Protein AF-A0A553AI13-F1 (afdb_monomer_lite)

Secondary structure (DSSP, 8-state):
-EEEEEEEEETTEEEEEEEEE-TTS-S----------TT-SSHHHHHHHHHHH-

Sequence (54 aa):
MQTEDFDFDYEGQRCGAYAAWDDSLAGPLPGVLVIHDLWGFGEQPKDRARRLAA

Radius of gyration: 12.25 Å; chains: 1; bounding box: 28×24×30 Å

pLDDT: mean 95.09, std 2.89, range [80.88, 97.81]

Foldseek 3Di:
DDKDWDWDDDPNDIDIDMADADPVDDDDDDDDDQDDDPVPDDVVSVVVRNVVRD

Structure (mmCIF, N/CA/C/O backbone):
data_AF-A0A553AI13-F1
#
_entry.id   AF-A0A553AI13-F1
#
loop_
_atom_site.group_PDB
_atom_site.id
_atom_site.type_symbol
_atom_site.label_atom_id
_atom_site.label_alt_id
_atom_site.label_comp_id
_atom_site.label_asym_id
_atom_site.label_entity_id
_atom_site.label_seq_id
_atom_site.pdbx_PDB_ins_code
_atom_site.Cartn_x
_atom_site.Cartn_y
_atom_site.Cartn_z
_atom_site.occupancy
_atom_site.B_iso_or_equiv
_atom_site.auth_seq_id
_atom_site.auth_comp_id
_atom_site.auth_asym_id
_atom_site.auth_atom_id
_atom_site.pdbx_PDB_model_num
ATOM 1 N N . MET A 1 1 ? 5.061 -0.662 -13.515 1.00 91.56 1 MET A N 1
ATOM 2 C CA . MET A 1 1 ? 4.823 -0.011 -12.205 1.00 91.56 1 MET A CA 1
ATOM 3 C C . MET A 1 1 ? 3.624 0.925 -12.264 1.00 91.56 1 MET A C 1
ATOM 5 O O . MET A 1 1 ? 3.654 1.913 -12.993 1.00 91.56 1 MET A O 1
ATOM 9 N N . GLN A 1 2 ? 2.607 0.625 -11.462 1.00 96.19 2 GLN A N 1
ATOM 10 C CA . GLN A 1 2 ? 1.377 1.399 -11.291 1.00 96.19 2 GLN A CA 1
ATOM 11 C C . GLN A 1 2 ? 1.177 1.745 -9.817 1.00 96.19 2 GLN A C 1
ATOM 13 O O . GLN A 1 2 ? 1.667 1.041 -8.929 1.00 96.19 2 GLN A O 1
ATOM 18 N N . THR A 1 3 ? 0.457 2.835 -9.563 1.00 97.75 3 THR A N 1
ATOM 19 C CA . THR A 1 3 ? 0.142 3.290 -8.208 1.00 97.75 3 THR A CA 1
ATOM 20 C C . THR A 1 3 ? -1.267 3.850 -8.148 1.00 97.75 3 THR A C 1
ATOM 22 O O . THR A 1 3 ? -1.689 4.529 -9.082 1.00 97.75 3 THR A O 1
ATOM 25 N N . GLU A 1 4 ? -1.951 3.642 -7.032 1.00 97.81 4 GLU A N 1
ATOM 26 C CA . GLU A 1 4 ? -3.315 4.120 -6.828 1.00 97.81 4 GLU A CA 1
ATOM 27 C C . GLU A 1 4 ? -3.512 4.604 -5.390 1.00 97.81 4 GLU A C 1
ATOM 29 O O . GLU A 1 4 ? -3.169 3.900 -4.439 1.00 97.81 4 GLU A O 1
ATOM 34 N N . ASP A 1 5 ? -4.086 5.798 -5.244 1.00 97.44 5 ASP A N 1
ATOM 35 C CA . ASP A 1 5 ? -4.638 6.301 -3.987 1.00 97.44 5 ASP A CA 1
ATOM 36 C C . ASP A 1 5 ? -6.156 6.088 -4.002 1.00 97.44 5 ASP A C 1
ATOM 38 O O . ASP A 1 5 ? -6.833 6.474 -4.958 1.00 97.44 5 ASP A O 1
ATOM 42 N N . PHE A 1 6 ? -6.701 5.501 -2.940 1.00 97.25 6 PHE A N 1
ATOM 43 C CA . PHE A 1 6 ? -8.136 5.255 -2.813 1.00 97.25 6 PHE A CA 1
ATOM 44 C C . PHE A 1 6 ? -8.594 5.366 -1.361 1.00 97.25 6 PHE A C 1
ATOM 46 O O . PHE A 1 6 ? -7.809 5.208 -0.430 1.00 97.25 6 PHE A O 1
ATOM 53 N N . ASP A 1 7 ? -9.887 5.611 -1.170 1.00 96.94 7 ASP A N 1
ATOM 54 C CA . ASP A 1 7 ? -10.507 5.614 0.152 1.00 96.94 7 ASP A CA 1
ATOM 55 C C . ASP A 1 7 ? -11.287 4.318 0.385 1.00 96.94 7 ASP A C 1
ATOM 57 O O . ASP A 1 7 ? -11.888 3.763 -0.539 1.00 96.94 7 ASP A O 1
ATOM 61 N N . PHE A 1 8 ? -11.366 3.885 1.638 1.00 95.31 8 PHE A N 1
ATOM 62 C CA . PHE A 1 8 ? -12.231 2.800 2.089 1.00 95.31 8 PHE A CA 1
ATOM 63 C C . PHE A 1 8 ? -12.973 3.193 3.370 1.00 95.31 8 PHE A C 1
ATOM 65 O O . PHE A 1 8 ? -12.547 4.088 4.099 1.00 95.31 8 PHE A O 1
ATOM 72 N N . ASP A 1 9 ? -14.104 2.542 3.633 1.00 97.62 9 ASP A N 1
ATOM 73 C CA . ASP A 1 9 ? -14.816 2.668 4.906 1.00 97.62 9 ASP A CA 1
ATOM 74 C C . ASP A 1 9 ? -14.417 1.518 5.831 1.00 97.62 9 ASP A C 1
ATOM 76 O O . ASP A 1 9 ? -14.370 0.358 5.411 1.00 97.62 9 ASP A O 1
ATOM 80 N N . TYR A 1 10 ? -14.135 1.845 7.085 1.00 95.69 10 TYR A N 1
ATOM 81 C CA . TYR A 1 10 ? -13.969 0.879 8.155 1.00 95.69 10 TYR A CA 1
ATOM 82 C C . TYR A 1 10 ? -14.791 1.332 9.358 1.00 95.69 10 TYR A C 1
ATOM 84 O O . TYR A 1 10 ? -14.460 2.320 10.008 1.00 95.69 10 TYR A O 1
ATOM 92 N N . GLU A 1 11 ? -15.883 0.618 9.629 1.00 97.25 11 GLU A N 1
ATOM 93 C CA . GLU A 1 11 ? -16.791 0.895 10.752 1.00 97.25 11 GLU A CA 1
ATOM 94 C C . GLU A 1 11 ? -17.322 2.344 10.776 1.00 97.25 11 GLU A C 1
ATOM 96 O O . GLU A 1 11 ? -17.471 2.956 11.834 1.00 97.25 11 GLU A O 1
ATOM 101 N N . GLY A 1 12 ? -17.621 2.914 9.602 1.00 97.06 12 GLY A N 1
ATOM 102 C CA . GLY A 1 12 ? -18.097 4.295 9.476 1.00 97.06 12 GLY A CA 1
ATOM 103 C C . GLY A 1 12 ? -16.990 5.352 9.534 1.00 97.06 12 GLY A C 1
ATOM 104 O O . GLY A 1 12 ? -17.284 6.550 9.479 1.00 97.06 12 GLY A O 1
ATOM 105 N N . GLN A 1 13 ? -15.724 4.941 9.640 1.00 96.50 13 GLN A N 1
ATOM 106 C CA . GLN A 1 13 ? -14.573 5.811 9.461 1.00 96.50 13 GLN A CA 1
ATOM 107 C C . GLN A 1 13 ? -14.036 5.684 8.035 1.00 96.50 13 GLN A C 1
ATOM 109 O O . GLN A 1 13 ? -13.624 4.612 7.595 1.00 96.50 13 GLN A O 1
ATOM 114 N N . ARG A 1 14 ? -13.974 6.814 7.325 1.00 96.12 14 ARG A N 1
ATOM 115 C CA . ARG A 1 14 ? -13.316 6.886 6.019 1.00 96.12 14 ARG A CA 1
ATOM 116 C C . ARG A 1 14 ? -11.799 6.935 6.202 1.00 96.12 14 ARG A C 1
ATOM 118 O O . ARG A 1 14 ? -11.283 7.835 6.866 1.00 96.12 14 ARG A O 1
ATOM 125 N N . CYS A 1 15 ? -11.105 5.986 5.593 1.00 94.88 15 CYS A N 1
ATOM 126 C CA . CYS A 1 15 ? -9.662 5.803 5.668 1.00 94.88 15 CYS A CA 1
ATOM 127 C C . CYS A 1 15 ? -9.046 5.890 4.269 1.00 94.88 15 CYS A C 1
ATOM 129 O O . CYS A 1 15 ? -9.614 5.371 3.311 1.00 94.88 15 CYS A O 1
ATOM 131 N N . GLY A 1 16 ? -7.875 6.518 4.160 1.00 94.31 16 GLY A N 1
ATOM 132 C CA . GLY A 1 16 ? -7.092 6.542 2.924 1.00 94.31 16 GLY A CA 1
ATOM 133 C C . GLY A 1 16 ? -6.167 5.329 2.820 1.00 94.31 16 GLY A C 1
ATOM 134 O O . GLY A 1 16 ? -5.629 4.859 3.824 1.00 94.31 16 GLY A O 1
ATOM 135 N N . ALA A 1 17 ? -5.966 4.840 1.603 1.00 96.25 17 ALA A N 1
ATOM 136 C CA . ALA A 1 17 ? -5.069 3.747 1.266 1.00 96.25 17 ALA A CA 1
ATOM 137 C C . ALA A 1 17 ? -4.256 4.069 0.009 1.00 96.25 17 ALA A C 1
ATOM 139 O O . ALA A 1 17 ? -4.628 4.908 -0.811 1.00 96.25 17 ALA A O 1
ATOM 140 N N . TYR A 1 18 ? -3.124 3.379 -0.119 1.00 97.81 18 TYR A N 1
ATOM 141 C CA . TYR A 1 18 ? -2.234 3.467 -1.268 1.00 97.81 18 TYR A CA 1
ATOM 142 C C . TYR A 1 18 ? -1.806 2.068 -1.689 1.00 97.81 18 TYR A C 1
ATOM 144 O O . TYR A 1 18 ? -1.343 1.287 -0.853 1.00 97.81 18 TYR A O 1
ATOM 152 N N . ALA A 1 19 ? -1.915 1.772 -2.979 1.00 97.44 19 ALA A N 1
ATOM 153 C CA . ALA A 1 19 ? -1.408 0.550 -3.584 1.00 97.44 19 ALA A CA 1
ATOM 154 C C . ALA A 1 19 ? -0.317 0.869 -4.608 1.00 97.44 19 ALA A C 1
ATOM 156 O O . ALA A 1 19 ? -0.395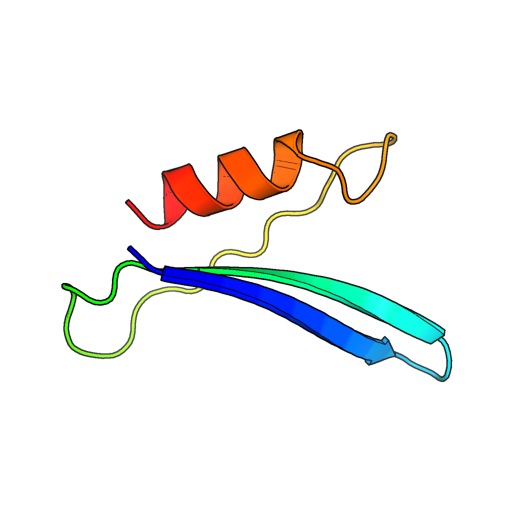 1.853 -5.342 1.00 97.44 19 ALA A O 1
ATOM 157 N N . ALA A 1 20 ? 0.691 0.001 -4.671 1.00 97.50 20 ALA A N 1
ATOM 15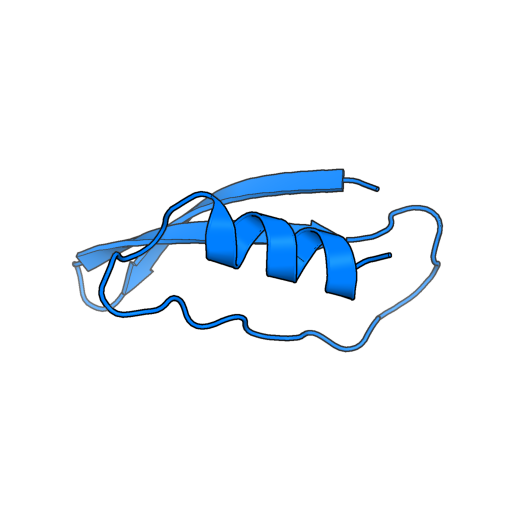8 C CA . ALA A 1 20 ? 1.701 -0.011 -5.718 1.00 97.50 20 ALA A CA 1
ATOM 159 C C . ALA A 1 20 ? 1.916 -1.456 -6.174 1.00 97.50 20 ALA A C 1
ATOM 161 O O . ALA A 1 20 ? 1.979 -2.360 -5.338 1.00 97.50 20 ALA A O 1
ATOM 162 N N . TRP A 1 21 ? 2.011 -1.676 -7.483 1.00 96.56 21 TRP A N 1
ATOM 163 C CA . TRP A 1 21 ? 2.270 -2.992 -8.067 1.00 96.56 21 TRP A CA 1
ATOM 164 C C . TRP A 1 21 ? 3.018 -2.858 -9.392 1.00 96.56 21 TRP A C 1
ATOM 166 O O . TRP A 1 21 ? 2.891 -1.850 -10.096 1.00 96.56 21 TRP A O 1
ATOM 176 N N . ASP A 1 22 ? 3.791 -3.879 -9.755 1.00 95.81 22 ASP A N 1
ATOM 177 C CA . ASP A 1 22 ? 4.368 -3.954 -11.091 1.00 95.81 22 ASP A CA 1
ATOM 178 C C . ASP A 1 22 ? 3.432 -4.690 -12.057 1.00 95.81 22 ASP A C 1
ATOM 180 O O . ASP A 1 22 ? 3.247 -5.901 -11.980 1.00 95.81 22 ASP A O 1
ATOM 184 N N . ASP A 1 23 ? 2.838 -3.938 -12.983 1.00 92.50 23 ASP A N 1
ATOM 185 C CA . ASP A 1 23 ? 1.943 -4.424 -14.039 1.00 92.50 23 ASP A CA 1
ATOM 186 C C . ASP A 1 23 ? 2.667 -5.204 -15.148 1.00 92.50 23 ASP A C 1
ATOM 188 O O . ASP A 1 23 ? 2.014 -5.785 -16.014 1.00 92.50 23 ASP A O 1
ATOM 192 N N . SER A 1 24 ? 4.004 -5.256 -15.113 1.00 94.56 24 SER A N 1
ATOM 193 C CA . SER A 1 24 ? 4.796 -6.122 -15.992 1.00 94.56 24 SER A CA 1
ATOM 194 C C . SER A 1 24 ? 4.754 -7.600 -15.576 1.00 94.56 24 SER A C 1
ATOM 196 O O . SER A 1 24 ? 4.957 -8.492 -16.405 1.00 94.56 24 SER A O 1
ATOM 198 N N . LEU A 1 25 ? 4.464 -7.872 -14.299 1.00 91.81 25 LEU A N 1
ATOM 199 C CA . LEU A 1 25 ? 4.403 -9.215 -13.736 1.00 91.81 25 LEU A CA 1
ATOM 200 C C . LEU A 1 25 ? 3.018 -9.834 -13.966 1.00 91.81 25 LEU A C 1
ATOM 202 O O . LEU A 1 25 ? 1.986 -9.231 -13.676 1.00 91.81 25 LEU A O 1
ATOM 206 N N . ALA A 1 26 ? 2.989 -11.068 -14.471 1.00 89.94 26 ALA A N 1
ATOM 207 C CA . ALA A 1 26 ? 1.747 -11.782 -14.753 1.00 89.94 26 ALA A CA 1
ATOM 208 C C . ALA A 1 26 ? 1.323 -12.698 -13.594 1.00 89.94 26 ALA A C 1
ATOM 210 O O . ALA A 1 26 ? 2.142 -13.403 -13.005 1.00 89.94 26 ALA A O 1
ATOM 211 N N . GLY A 1 27 ? 0.011 -12.769 -13.357 1.00 90.44 27 GLY A N 1
ATOM 212 C CA . GLY A 1 27 ? -0.596 -13.655 -12.362 1.00 90.44 27 GLY A CA 1
ATOM 213 C C . GLY A 1 27 ? -0.648 -13.066 -10.944 1.00 90.44 27 GLY A C 1
ATOM 214 O O . GLY A 1 27 ? -0.240 -11.928 -10.724 1.00 90.44 27 GLY A O 1
ATOM 215 N N . PRO A 1 28 ? -1.205 -13.810 -9.971 1.00 92.12 28 PRO A N 1
ATOM 216 C CA . PRO A 1 28 ? -1.301 -13.356 -8.586 1.00 92.12 28 PRO A CA 1
ATOM 217 C C . PRO A 1 28 ? 0.080 -13.199 -7.939 1.00 92.12 28 PRO A C 1
ATOM 219 O O . PRO A 1 28 ? 0.913 -14.101 -8.022 1.00 92.12 28 PRO A O 1
ATOM 222 N N . LEU A 1 29 ? 0.288 -12.087 -7.234 1.00 91.31 29 LEU A N 1
ATOM 223 C CA . LEU A 1 29 ? 1.512 -11.794 -6.486 1.00 91.31 29 LEU A CA 1
ATOM 224 C C . LEU A 1 29 ? 1.233 -11.775 -4.974 1.00 9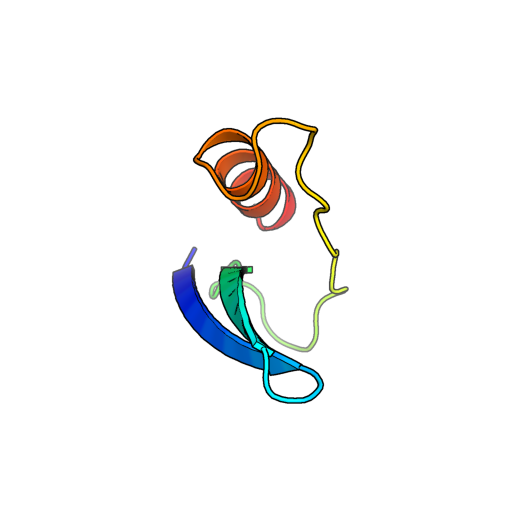1.31 29 LEU A C 1
ATOM 226 O O . LEU A 1 29 ? 0.102 -11.494 -4.565 1.00 91.31 29 LEU A O 1
ATOM 230 N N . PRO A 1 30 ? 2.237 -12.042 -4.119 1.00 94.75 30 PRO A N 1
ATOM 231 C CA . PRO A 1 30 ? 2.103 -11.844 -2.681 1.00 94.75 30 PRO A CA 1
ATOM 232 C C . PRO A 1 30 ? 1.780 -10.383 -2.342 1.00 94.75 30 PRO A C 1
ATOM 234 O O . PRO A 1 30 ? 2.492 -9.471 -2.754 1.00 94.75 30 PRO A O 1
ATOM 237 N N . GLY A 1 31 ? 0.725 -10.162 -1.557 1.00 95.81 31 GLY A N 1
ATOM 238 C CA . GLY A 1 31 ? 0.393 -8.840 -1.027 1.00 95.81 31 GLY A CA 1
ATOM 239 C C . GLY A 1 31 ? 1.187 -8.526 0.241 1.00 95.81 31 GLY A C 1
ATOM 240 O O . GLY A 1 31 ? 1.301 -9.373 1.128 1.00 95.81 31 GLY A O 1
ATOM 241 N N . VAL A 1 32 ? 1.702 -7.299 0.354 1.00 96.94 32 VAL A N 1
ATOM 242 C CA . VAL A 1 32 ? 2.393 -6.810 1.556 1.00 96.94 32 VAL A CA 1
ATOM 243 C C . VAL A 1 32 ? 1.673 -5.578 2.094 1.00 96.94 32 VAL A C 1
ATOM 245 O O . VAL A 1 32 ? 1.547 -4.577 1.395 1.00 96.94 32 VAL A O 1
ATOM 248 N N . LEU A 1 33 ? 1.229 -5.636 3.352 1.00 96.56 33 LEU A N 1
ATOM 249 C CA . LEU A 1 33 ? 0.658 -4.481 4.044 1.00 96.56 33 LEU A CA 1
ATOM 250 C C . LEU A 1 33 ? 1.776 -3.641 4.668 1.00 96.56 33 LEU A C 1
ATOM 252 O O . LEU A 1 33 ? 2.533 -4.126 5.510 1.00 96.56 33 LEU A O 1
ATOM 256 N N . VAL A 1 34 ? 1.859 -2.370 4.280 1.00 96.62 34 VAL A N 1
ATOM 257 C CA . VAL A 1 34 ? 2.787 -1.399 4.869 1.00 96.62 34 VAL A CA 1
ATOM 258 C C . VAL A 1 34 ? 2.030 -0.547 5.879 1.00 96.62 34 VAL A C 1
ATOM 260 O O . VAL A 1 34 ? 1.150 0.225 5.512 1.00 96.62 34 VAL A O 1
ATOM 263 N N . ILE A 1 35 ? 2.387 -0.679 7.155 1.00 94.25 35 ILE A N 1
ATOM 264 C CA . ILE A 1 35 ? 1.826 0.138 8.233 1.00 94.25 35 ILE A CA 1
ATOM 265 C C . ILE A 1 35 ? 2.735 1.350 8.423 1.00 94.25 35 ILE A C 1
ATOM 267 O O . ILE A 1 35 ? 3.952 1.206 8.554 1.00 94.25 35 ILE A O 1
ATOM 271 N N . HIS A 1 36 ? 2.143 2.539 8.395 1.00 93.00 36 HIS A N 1
ATOM 272 C CA . HIS A 1 36 ? 2.872 3.785 8.580 1.00 93.00 36 HIS A CA 1
ATOM 273 C C . HIS A 1 36 ? 3.337 3.975 10.029 1.00 93.00 36 HIS A C 1
ATOM 275 O O . HIS A 1 36 ? 2.837 3.335 10.956 1.00 93.00 36 HIS A O 1
ATOM 281 N N . ASP A 1 37 ? 4.288 4.885 10.227 1.00 92.12 37 ASP A N 1
ATOM 282 C CA . ASP A 1 37 ? 4.752 5.261 11.559 1.00 92.12 37 ASP A CA 1
ATOM 283 C C . ASP A 1 37 ? 3.830 6.304 12.228 1.00 92.12 37 ASP A C 1
ATOM 285 O O . ASP A 1 37 ? 2.709 6.565 11.776 1.00 92.12 37 ASP A O 1
ATOM 289 N N . LEU A 1 38 ? 4.296 6.878 13.344 1.00 94.81 38 LEU A N 1
ATOM 290 C CA . LEU A 1 38 ? 3.558 7.853 14.154 1.00 94.81 38 LEU A CA 1
ATOM 291 C C . LEU A 1 38 ? 3.127 9.106 13.366 1.00 94.81 38 LEU A C 1
ATOM 293 O O . LEU A 1 38 ? 2.176 9.771 13.768 1.00 94.81 38 LEU A O 1
ATOM 297 N N . TRP A 1 39 ? 3.790 9.424 12.252 1.00 92.12 39 TRP A N 1
ATOM 298 C CA . TRP A 1 39 ? 3.475 10.588 11.419 1.00 92.12 39 TRP A CA 1
ATOM 299 C C . TRP A 1 39 ? 2.335 10.338 10.429 1.00 92.12 39 TRP A C 1
ATOM 301 O O . TRP A 1 39 ? 1.898 11.267 9.750 1.00 92.12 39 TRP A O 1
ATOM 311 N N . GLY A 1 40 ? 1.813 9.112 10.379 1.00 92.81 40 GLY A N 1
ATOM 312 C CA . GLY A 1 40 ? 0.613 8.790 9.623 1.00 92.81 40 GLY A CA 1
ATOM 313 C C . GLY A 1 40 ? 0.868 8.450 8.156 1.00 92.81 40 GLY A C 1
ATOM 314 O O . GLY A 1 40 ? 1.984 8.178 7.710 1.00 92.81 40 GLY A O 1
ATOM 315 N N . PHE A 1 41 ? -0.219 8.464 7.390 1.00 92.62 41 PHE A N 1
ATOM 316 C CA . PHE A 1 41 ? -0.252 8.142 5.966 1.00 92.62 41 PHE A CA 1
ATOM 317 C C . PHE A 1 41 ? 0.350 9.269 5.100 1.00 92.62 41 PHE A C 1
ATOM 319 O O . PHE A 1 41 ? -0.360 10.044 4.462 1.00 92.62 41 PHE A O 1
ATOM 326 N N . GLY A 1 42 ? 1.682 9.377 5.117 1.00 94.25 42 GLY A N 1
ATOM 327 C CA . GLY A 1 42 ? 2.472 10.321 4.315 1.00 94.25 42 GLY A CA 1
ATOM 328 C C . GLY A 1 42 ? 3.300 9.649 3.212 1.00 94.25 42 GLY A C 1
ATOM 329 O O . GLY A 1 42 ? 3.055 8.509 2.833 1.00 94.25 42 GLY A O 1
ATOM 330 N N . GLU A 1 43 ? 4.328 10.335 2.706 1.00 96.44 43 GLU A N 1
ATOM 331 C CA . GLU A 1 43 ? 5.148 9.819 1.592 1.00 96.44 43 GLU A CA 1
ATOM 332 C C . GLU A 1 43 ? 6.075 8.654 1.967 1.00 96.44 43 GLU A C 1
ATOM 334 O O . GLU A 1 43 ? 6.320 7.773 1.148 1.00 96.44 43 GLU A O 1
ATOM 339 N N . GLN A 1 44 ? 6.578 8.605 3.203 1.00 96.25 44 GLN A N 1
ATOM 340 C CA . GLN A 1 44 ? 7.495 7.548 3.652 1.00 96.25 44 GLN A CA 1
ATOM 341 C C . GLN A 1 44 ? 6.907 6.120 3.510 1.00 96.25 44 GLN A C 1
ATOM 343 O O . GLN A 1 44 ? 7.572 5.272 2.904 1.00 96.25 44 GLN A O 1
ATOM 348 N N . PRO A 1 45 ? 5.679 5.813 3.983 1.00 96.69 45 PRO A N 1
ATOM 349 C CA . PRO A 1 45 ? 5.071 4.497 3.764 1.00 96.69 45 PRO A CA 1
ATOM 350 C C . PRO A 1 45 ? 4.738 4.224 2.286 1.00 96.69 45 PRO A C 1
ATOM 352 O O . PRO A 1 45 ? 4.868 3.082 1.841 1.00 96.69 45 PRO A O 1
ATOM 355 N N . LYS A 1 46 ? 4.383 5.249 1.495 1.00 97.00 46 LYS A N 1
ATOM 356 C CA . LYS A 1 46 ? 4.134 5.099 0.048 1.00 97.00 46 LYS A CA 1
ATOM 357 C C . LYS A 1 46 ? 5.407 4.741 -0.719 1.00 97.00 46 LYS A C 1
ATOM 359 O O . LYS A 1 46 ? 5.384 3.860 -1.577 1.00 97.00 46 LYS A O 1
ATOM 364 N N . ASP A 1 47 ? 6.538 5.356 -0.375 1.00 97.00 47 ASP A N 1
ATOM 365 C CA . ASP A 1 47 ? 7.843 4.998 -0.939 1.00 97.00 47 ASP A CA 1
ATOM 366 C C . ASP A 1 47 ? 8.229 3.554 -0.604 1.00 97.00 47 ASP A C 1
ATOM 368 O O . ASP A 1 47 ? 8.657 2.795 -1.476 1.00 97.00 47 ASP A O 1
ATOM 372 N N . ARG A 1 48 ? 7.990 3.129 0.643 1.00 97.12 48 ARG A N 1
ATOM 373 C CA . ARG A 1 48 ? 8.197 1.738 1.059 1.00 97.12 48 ARG A CA 1
ATOM 374 C C . ARG A 1 48 ? 7.340 0.764 0.247 1.00 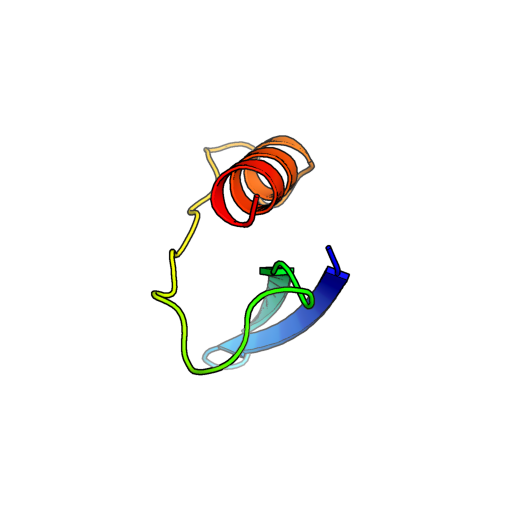97.12 48 ARG A C 1
ATOM 376 O O . ARG A 1 48 ? 7.864 -0.274 -0.150 1.00 97.12 48 ARG A O 1
ATOM 383 N N . ALA A 1 49 ? 6.077 1.097 -0.025 1.00 97.50 49 ALA A N 1
ATOM 384 C CA . ALA A 1 49 ? 5.199 0.290 -0.872 1.00 97.50 49 ALA A CA 1
ATOM 385 C C . ALA A 1 49 ? 5.733 0.188 -2.312 1.00 97.50 49 ALA A C 1
ATOM 387 O O . ALA A 1 49 ? 5.880 -0.919 -2.827 1.00 97.50 49 ALA A O 1
ATOM 388 N N . ARG A 1 50 ? 6.137 1.311 -2.926 1.00 97.25 50 ARG A N 1
ATOM 389 C CA . ARG A 1 50 ? 6.745 1.330 -4.272 1.00 97.25 50 ARG A CA 1
ATOM 390 C C . ARG A 1 50 ? 8.001 0.459 -4.366 1.00 97.25 50 ARG A C 1
ATOM 392 O O . ARG A 1 50 ? 8.196 -0.223 -5.363 1.00 97.25 50 ARG A O 1
ATOM 399 N N . ARG A 1 51 ? 8.838 0.443 -3.323 1.00 96.69 51 ARG A N 1
ATOM 400 C CA . ARG A 1 51 ? 10.061 -0.380 -3.269 1.00 96.69 51 ARG A CA 1
ATOM 401 C C . ARG A 1 51 ? 9.803 -1.877 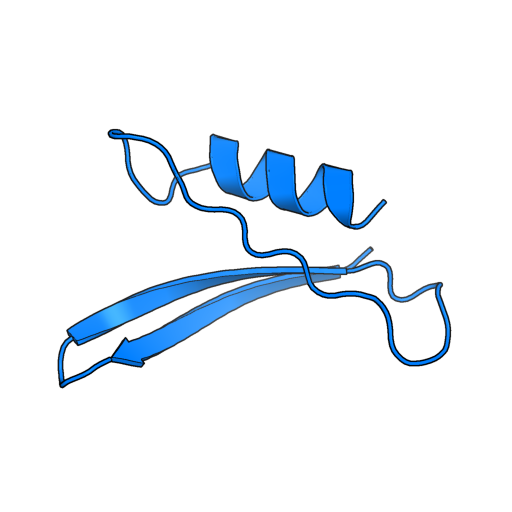-3.098 1.00 96.69 51 ARG A C 1
ATOM 403 O O . ARG A 1 51 ? 10.666 -2.660 -3.464 1.00 96.69 51 ARG A O 1
ATOM 410 N N . LEU A 1 52 ? 8.678 -2.260 -2.496 1.00 96.38 52 LEU A N 1
ATOM 411 C CA . LEU A 1 52 ? 8.274 -3.664 -2.347 1.00 96.38 52 LEU A CA 1
ATOM 412 C C . LEU A 1 52 ? 7.582 -4.205 -3.602 1.00 96.38 52 LEU A C 1
ATOM 414 O O . LEU A 1 52 ? 7.571 -5.411 -3.810 1.00 96.38 52 LEU A O 1
ATOM 418 N N . ALA A 1 53 ? 6.997 -3.314 -4.402 1.00 95.12 53 ALA A N 1
ATOM 419 C CA . ALA A 1 53 ? 6.357 -3.640 -5.669 1.00 95.12 53 ALA A CA 1
ATOM 420 C C .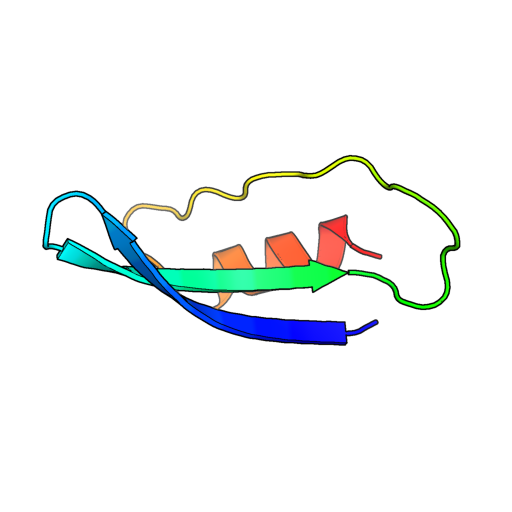 ALA A 1 53 ? 7.346 -3.837 -6.832 1.00 95.12 53 ALA A C 1
ATOM 422 O O . ALA A 1 53 ? 6.935 -4.356 -7.867 1.00 95.12 53 ALA A O 1
ATOM 423 N N . ALA A 1 54 ? 8.588 -3.361 -6.682 1.00 80.88 54 ALA A N 1
ATOM 424 C CA . ALA A 1 54 ? 9.638 -3.369 -7.703 1.00 80.88 54 ALA A CA 1
ATOM 425 C C . ALA A 1 54 ? 10.427 -4.685 -7.763 1.00 80.88 54 ALA A C 1
ATOM 427 O O . ALA A 1 54 ? 10.541 -5.362 -6.716 1.00 80.88 54 ALA A O 1
#